Protein AF-A0A4Y2MBT9-F1 (afdb_monomer_lite)

pLDDT: mean 87.22, std 9.54, range [52.97, 97.88]

Organism: Araneus ventricosus (NCBI:txid182803)

Radius of gyration: 13.31 Å; chains: 1; bound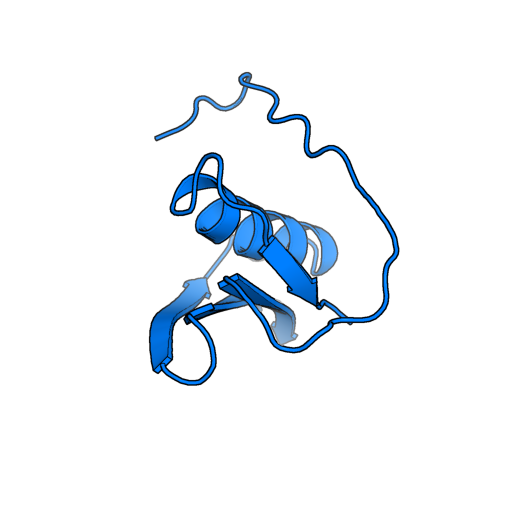ing box: 33×24×34 Å

Structure (mmCIF, N/CA/C/O backbone):
data_AF-A0A4Y2MBT9-F1
#
_entry.id   AF-A0A4Y2MBT9-F1
#
loop_
_atom_site.group_PDB
_atom_site.id
_atom_site.type_symbol
_atom_site.label_atom_id
_atom_site.label_alt_id
_atom_site.label_comp_id
_atom_site.label_asym_id
_atom_site.label_entity_id
_atom_site.label_seq_id
_ato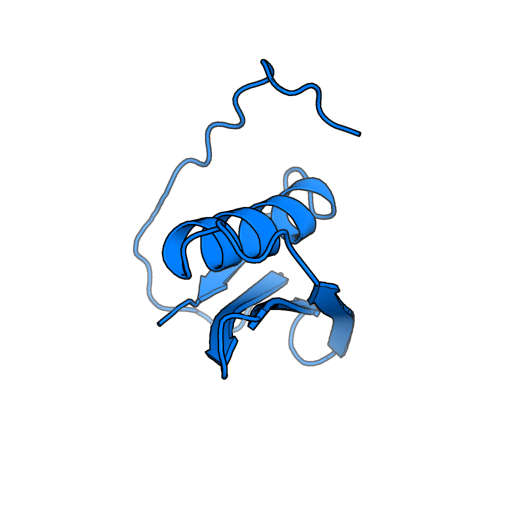m_site.pdbx_PDB_ins_code
_atom_site.Cartn_x
_atom_site.Cartn_y
_atom_site.Cartn_z
_atom_site.occupancy
_atom_site.B_iso_or_equiv
_atom_site.auth_seq_id
_atom_site.auth_comp_id
_atom_site.auth_asym_id
_atom_site.auth_atom_id
_atom_site.pdbx_PDB_model_num
ATOM 1 N N . MET A 1 1 ? 12.501 -2.364 8.271 1.00 52.97 1 MET A N 1
ATOM 2 C CA . MET A 1 1 ? 11.253 -1.885 8.901 1.00 52.97 1 MET A CA 1
ATOM 3 C C . MET A 1 1 ? 11.468 -0.431 9.283 1.00 52.97 1 MET A C 1
ATOM 5 O O . MET A 1 1 ? 12.475 -0.150 9.922 1.00 52.97 1 MET A O 1
ATOM 9 N N . ILE A 1 2 ? 10.618 0.471 8.795 1.00 58.28 2 ILE A N 1
ATOM 10 C CA . ILE A 1 2 ? 10.701 1.917 9.057 1.00 58.28 2 ILE A CA 1
ATOM 11 C C . ILE A 1 2 ? 10.063 2.180 10.420 1.00 58.28 2 ILE A C 1
ATOM 13 O O . ILE A 1 2 ? 9.076 1.531 10.773 1.00 58.28 2 ILE A O 1
ATOM 17 N N . LYS A 1 3 ? 10.668 3.046 11.228 1.00 71.75 3 LYS A N 1
ATOM 18 C CA . LYS A 1 3 ? 10.193 3.326 12.585 1.00 71.75 3 LYS A CA 1
ATOM 19 C C . LYS A 1 3 ? 8.938 4.207 12.535 1.00 71.75 3 LYS A C 1
ATOM 21 O O . LYS A 1 3 ? 8.810 5.012 11.620 1.00 71.75 3 LYS A O 1
ATOM 26 N N . PRO A 1 4 ? 8.044 4.142 13.537 1.00 58.56 4 PRO A N 1
ATOM 27 C CA . PRO A 1 4 ? 6.799 4.921 13.538 1.00 58.56 4 PRO A CA 1
ATOM 28 C C . PRO A 1 4 ? 6.980 6.445 13.449 1.00 58.56 4 PRO A C 1
ATOM 30 O O . PRO A 1 4 ? 6.052 7.152 13.079 1.00 58.56 4 PRO A O 1
ATOM 33 N N . TRP A 1 5 ? 8.158 6.954 13.814 1.00 78.19 5 TRP A N 1
ATOM 34 C CA . TRP A 1 5 ? 8.506 8.377 13.766 1.00 78.19 5 TRP A CA 1
ATOM 35 C C . TRP A 1 5 ? 9.363 8.760 12.552 1.00 78.19 5 TRP A C 1
ATOM 37 O O . TRP A 1 5 ? 9.802 9.903 12.447 1.00 78.19 5 TRP A O 1
ATOM 47 N N . GLU A 1 6 ? 9.662 7.813 11.663 1.00 72.94 6 GLU A N 1
ATOM 48 C CA . GLU A 1 6 ? 10.374 8.095 10.421 1.00 72.94 6 GLU A CA 1
ATOM 49 C C . GLU A 1 6 ? 9.366 8.544 9.360 1.00 72.94 6 GLU A C 1
ATOM 51 O O . GLU A 1 6 ? 8.530 7.771 8.896 1.00 72.94 6 GLU A O 1
ATOM 56 N N . THR A 1 7 ? 9.456 9.814 8.974 1.00 70.31 7 THR A N 1
ATOM 57 C CA . THR A 1 7 ? 8.656 10.369 7.882 1.00 70.31 7 THR A CA 1
ATOM 58 C C . THR A 1 7 ? 9.293 10.003 6.547 1.00 70.31 7 THR A C 1
ATOM 60 O O . THR A 1 7 ? 10.458 10.321 6.306 1.00 70.31 7 THR A O 1
ATOM 63 N N . ILE A 1 8 ? 8.523 9.378 5.655 1.00 71.88 8 ILE A N 1
ATOM 64 C CA . ILE A 1 8 ? 8.877 9.296 4.236 1.00 71.88 8 ILE A CA 1
ATOM 65 C C . ILE A 1 8 ? 8.209 10.471 3.532 1.00 71.88 8 ILE A C 1
ATOM 67 O O . ILE A 1 8 ? 6.985 10.590 3.541 1.00 71.88 8 ILE A O 1
ATOM 71 N N . THR A 1 9 ? 9.011 11.324 2.906 1.00 75.88 9 THR A N 1
ATOM 72 C CA . THR A 1 9 ? 8.502 12.343 1.990 1.00 75.88 9 THR A CA 1
ATOM 73 C C . THR A 1 9 ? 8.531 11.772 0.583 1.00 75.88 9 THR A C 1
ATOM 75 O O . THR A 1 9 ? 9.601 11.440 0.076 1.00 75.88 9 THR A O 1
ATOM 78 N N . ILE A 1 10 ? 7.364 11.671 -0.045 1.00 74.62 10 ILE A N 1
ATOM 79 C CA . ILE A 1 10 ? 7.235 11.286 -1.450 1.00 74.62 10 ILE A CA 1
ATOM 80 C C . ILE A 1 10 ? 7.047 12.586 -2.245 1.00 74.62 10 ILE A C 1
ATOM 82 O O . ILE A 1 10 ? 6.047 13.274 -2.026 1.00 74.62 10 ILE A O 1
ATOM 86 N N . PRO A 1 11 ? 8.002 12.993 -3.102 1.00 80.50 11 PRO A N 1
ATOM 87 C CA . PRO A 1 11 ? 7.781 14.106 -4.014 1.00 80.50 11 PRO A CA 1
ATOM 88 C C . PRO A 1 11 ? 6.768 13.664 -5.075 1.00 80.50 11 PRO A C 1
ATOM 90 O O . PRO A 1 11 ? 7.062 12.805 -5.901 1.00 80.50 11 PRO A O 1
ATOM 93 N N . TRP A 1 12 ? 5.561 14.223 -5.015 1.00 79.81 12 TRP A N 1
ATOM 94 C CA . TRP A 1 12 ? 4.481 13.888 -5.940 1.00 79.81 12 TRP A CA 1
ATOM 95 C C . TRP A 1 12 ? 4.558 14.727 -7.211 1.00 79.81 12 TRP A C 1
ATOM 97 O O . TRP A 1 12 ? 4.734 15.945 -7.150 1.00 79.81 12 TRP A O 1
ATOM 107 N N . ASP A 1 13 ? 4.359 14.071 -8.349 1.00 83.38 13 ASP A N 1
ATOM 108 C CA . ASP A 1 13 ? 4.109 14.704 -9.638 1.00 83.38 13 ASP A CA 1
ATOM 109 C C . ASP A 1 13 ? 2.886 14.029 -10.269 1.00 83.38 13 ASP A C 1
ATOM 111 O O . ASP A 1 13 ? 2.808 12.803 -10.331 1.00 83.38 13 ASP A O 1
ATOM 115 N N . PHE A 1 14 ? 1.905 14.822 -10.693 1.00 75.75 14 PHE A N 1
ATOM 116 C CA . PHE A 1 14 ? 0.644 14.321 -11.242 1.00 75.75 14 PHE A CA 1
ATOM 117 C C . PHE A 1 14 ? 0.755 14.252 -12.764 1.00 75.75 14 PHE A C 1
ATOM 119 O O . PHE A 1 14 ? 0.228 15.098 -13.489 1.00 75.75 14 PHE A O 1
ATOM 126 N N . LYS A 1 15 ? 1.499 13.255 -13.245 1.00 77.25 15 LYS A N 1
ATOM 127 C CA . LYS A 1 15 ? 1.669 12.967 -14.672 1.00 77.25 15 LYS A CA 1
ATOM 128 C C . LYS A 1 15 ? 0.764 11.823 -15.106 1.00 77.25 15 LYS A C 1
ATOM 130 O O . LYS A 1 15 ? 0.361 10.988 -14.303 1.00 77.25 15 LYS A O 1
ATOM 135 N N . VAL A 1 16 ? 0.443 11.805 -16.397 1.00 78.81 16 VAL A N 1
ATOM 136 C CA . VAL A 1 16 ? -0.204 10.650 -17.025 1.00 78.81 16 VAL A CA 1
ATOM 137 C C . VAL A 1 16 ? 0.795 9.494 -17.016 1.00 78.81 16 VAL A C 1
ATOM 139 O O . VAL A 1 16 ? 1.948 9.702 -17.392 1.00 78.81 16 VAL A O 1
ATOM 142 N N . ASP A 1 17 ? 0.348 8.313 -16.587 1.00 79.44 17 ASP A N 1
ATOM 143 C CA . ASP A 1 17 ? 1.133 7.077 -16.639 1.00 79.44 17 ASP A CA 1
ATOM 144 C C . ASP A 1 17 ? 1.573 6.810 -18.087 1.00 79.44 17 ASP A C 1
ATOM 146 O O . ASP A 1 17 ? 0.744 6.697 -18.994 1.00 79.44 17 ASP A O 1
ATOM 150 N N . ASP A 1 18 ? 2.885 6.758 -18.311 1.00 80.50 18 ASP A N 1
ATOM 151 C CA . ASP A 1 18 ? 3.489 6.482 -19.616 1.00 80.50 18 ASP A CA 1
ATOM 152 C C . ASP A 1 18 ? 3.638 4.973 -19.887 1.00 80.50 18 ASP A C 1
ATOM 154 O O . ASP A 1 18 ? 4.136 4.574 -20.943 1.00 80.50 18 ASP A O 1
ATOM 158 N N . GLY A 1 19 ? 3.180 4.131 -18.953 1.00 77.44 19 GLY A N 1
ATOM 159 C CA . GLY A 1 19 ? 3.263 2.676 -19.007 1.00 77.44 19 GLY A CA 1
ATOM 160 C C . GLY A 1 19 ? 4.663 2.128 -18.718 1.00 77.44 19 GLY A C 1
ATOM 161 O O . GLY A 1 19 ? 4.864 0.910 -18.799 1.00 77.44 19 GLY A O 1
ATOM 162 N N . LEU A 1 20 ? 5.628 2.993 -18.392 1.00 79.88 20 LEU A N 1
ATOM 163 C CA . LEU A 1 20 ? 7.011 2.632 -18.103 1.00 79.88 20 LEU A CA 1
ATOM 164 C C . LEU A 1 20 ? 7.277 2.625 -16.592 1.00 79.88 20 LEU A C 1
ATOM 166 O O . LEU A 1 20 ? 6.640 3.323 -15.811 1.00 79.88 20 LEU A O 1
ATOM 170 N N . GLY A 1 21 ? 8.273 1.835 -16.189 1.00 85.00 21 GLY A N 1
ATOM 171 C CA . GLY A 1 21 ? 8.715 1.752 -14.799 1.00 85.00 21 GLY A CA 1
ATOM 172 C C . GLY A 1 21 ? 7.768 0.965 -13.893 1.00 85.00 21 GLY A C 1
ATOM 173 O O . GLY A 1 21 ? 6.941 0.166 -14.347 1.00 85.00 21 GLY A O 1
ATOM 174 N N . PHE A 1 22 ? 7.942 1.179 -12.591 1.00 90.81 22 PHE A N 1
ATOM 175 C CA . PHE A 1 22 ? 7.172 0.490 -11.571 1.00 90.81 22 PHE A CA 1
ATOM 176 C C . PHE A 1 22 ? 5.783 1.103 -11.431 1.00 90.81 22 PHE A C 1
ATOM 178 O O . PHE A 1 22 ? 5.624 2.326 -11.428 1.00 90.81 22 PHE A O 1
ATOM 185 N N . ARG A 1 23 ? 4.777 0.252 -11.250 1.00 91.88 23 ARG A N 1
ATOM 186 C CA . ARG A 1 23 ? 3.398 0.661 -10.973 1.00 91.88 23 ARG A CA 1
ATOM 187 C C . ARG A 1 23 ? 2.966 0.095 -9.633 1.00 91.88 23 ARG A C 1
ATOM 189 O O . ARG A 1 23 ? 3.172 -1.088 -9.384 1.00 91.88 23 ARG A O 1
ATOM 196 N N . ILE A 1 24 ? 2.372 0.921 -8.782 1.00 92.38 24 ILE A N 1
ATOM 197 C CA . ILE A 1 24 ? 1.734 0.499 -7.534 1.00 92.38 24 ILE A CA 1
ATOM 198 C C . ILE A 1 24 ? 0.238 0.750 -7.658 1.00 92.38 24 ILE A C 1
ATOM 200 O O . ILE A 1 24 ? -0.188 1.865 -7.955 1.00 92.38 24 ILE A O 1
ATOM 204 N N . TYR A 1 25 ? -0.538 -0.277 -7.347 1.00 93.06 25 TYR A N 1
ATOM 205 C CA . TYR A 1 25 ? -1.969 -0.188 -7.114 1.00 93.06 25 TYR A CA 1
ATOM 206 C C . TYR A 1 25 ? -2.235 -0.519 -5.650 1.00 93.06 25 TYR A C 1
ATOM 208 O O . TYR A 1 25 ? -1.614 -1.423 -5.087 1.00 93.06 25 TYR A O 1
ATOM 216 N N . THR A 1 26 ? -3.135 0.219 -5.021 1.00 94.38 26 THR A N 1
ATOM 217 C CA . THR A 1 26 ? -3.627 -0.098 -3.681 1.00 94.38 26 THR A CA 1
ATOM 218 C C . THR A 1 26 ? -5.128 0.116 -3.648 1.00 94.38 26 THR A C 1
ATOM 220 O O . THR A 1 26 ? -5.640 0.978 -4.355 1.00 94.38 26 THR A O 1
ATOM 223 N N . ASP A 1 27 ? -5.794 -0.692 -2.836 1.00 95.38 27 ASP A N 1
ATOM 224 C CA . ASP A 1 27 ? -7.206 -0.547 -2.501 1.00 95.38 27 ASP A CA 1
ATOM 225 C C . ASP A 1 27 ? -7.397 -0.931 -1.030 1.00 95.38 27 ASP A C 1
ATOM 227 O O . ASP A 1 27 ? -6.876 -1.947 -0.542 1.00 95.38 27 ASP A O 1
ATOM 231 N N . GLY A 1 28 ? -8.116 -0.083 -0.315 1.00 95.62 28 GLY A N 1
ATOM 232 C CA . GLY A 1 28 ? -8.471 -0.174 1.076 1.00 95.62 28 GLY A CA 1
ATOM 233 C C . GLY A 1 28 ? -9.943 -0.524 1.158 1.00 95.62 28 GLY A C 1
ATOM 234 O O . GLY A 1 28 ? -10.813 0.163 0.638 1.00 95.62 28 GLY A O 1
ATOM 235 N N . SER A 1 29 ? -10.271 -1.575 1.900 1.00 96.06 29 SER A N 1
ATOM 236 C CA . SER A 1 29 ? -11.658 -2.018 2.010 1.00 96.06 29 SER A CA 1
ATOM 237 C C . SER A 1 29 ? -12.093 -2.181 3.455 1.00 96.06 29 SER A C 1
ATOM 239 O O . SER A 1 29 ? -11.310 -2.509 4.354 1.00 96.06 29 SER A O 1
ATOM 241 N N . LYS A 1 30 ? -13.391 -1.953 3.686 1.00 97.19 30 LYS A N 1
ATOM 242 C CA . LYS A 1 30 ? -14.061 -2.286 4.942 1.00 97.19 30 LYS A CA 1
ATOM 243 C C . LYS A 1 30 ? -15.340 -3.060 4.671 1.00 97.19 30 LYS A C 1
ATOM 245 O O . LYS A 1 30 ? -16.289 -2.533 4.100 1.00 97.19 30 LYS A O 1
ATOM 250 N N . TYR A 1 31 ? -15.395 -4.292 5.158 1.00 96.00 31 TYR A N 1
ATOM 251 C CA . TYR A 1 31 ? -16.555 -5.165 5.035 1.00 96.00 31 TYR A CA 1
ATOM 252 C C . TYR A 1 31 ? -16.908 -5.780 6.390 1.00 96.00 31 TYR A C 1
ATOM 254 O O . TYR A 1 31 ? -16.065 -6.386 7.046 1.00 96.00 31 TYR A O 1
ATOM 262 N N . LEU A 1 32 ? -18.158 -5.612 6.835 1.00 96.62 32 LEU A N 1
ATOM 263 C CA . LEU A 1 32 ? -18.646 -6.113 8.133 1.00 96.62 32 LEU A CA 1
ATOM 264 C C . LEU A 1 32 ? -17.742 -5.728 9.322 1.00 96.62 32 LEU A C 1
ATOM 266 O O . LEU A 1 32 ? -17.421 -6.554 10.173 1.00 96.62 32 LEU A O 1
ATOM 270 N N . GLY A 1 33 ? -17.282 -4.475 9.354 1.00 95.25 33 GLY A N 1
ATOM 271 C CA . GLY A 1 33 ? -16.375 -3.972 10.393 1.00 95.25 33 GLY A CA 1
ATOM 272 C C . GLY A 1 33 ? -14.912 -4.390 10.216 1.00 95.25 33 GLY A C 1
ATOM 273 O O . GLY A 1 33 ? -14.039 -3.814 10.855 1.00 95.25 33 GLY A O 1
ATOM 274 N N . LYS A 1 34 ? -14.621 -5.315 9.299 1.00 97.25 34 LYS A N 1
ATOM 275 C CA . LYS A 1 34 ? -13.273 -5.789 8.999 1.00 97.25 34 LYS A CA 1
ATOM 276 C C . LYS A 1 34 ? -12.620 -4.912 7.943 1.00 97.25 34 LYS A C 1
ATOM 278 O O . LYS A 1 34 ? -13.186 -4.725 6.877 1.00 97.25 34 LYS A O 1
ATOM 283 N N . VAL A 1 35 ? -11.441 -4.400 8.258 1.00 97.88 35 VAL A N 1
ATOM 284 C CA . VAL A 1 35 ? -10.640 -3.481 7.451 1.00 97.88 35 VAL A CA 1
ATOM 285 C C . VAL A 1 35 ? -9.376 -4.179 6.964 1.00 97.88 35 VAL A C 1
ATOM 287 O O . VAL A 1 35 ? -8.691 -4.851 7.744 1.00 97.88 35 VAL A O 1
ATOM 290 N N . GLY A 1 36 ? -9.044 -4.004 5.695 1.00 96.56 36 GLY A N 1
ATOM 291 C CA . GLY A 1 36 ? -7.810 -4.505 5.105 1.00 96.56 36 GLY A CA 1
ATOM 292 C C . GLY A 1 36 ? -7.411 -3.698 3.880 1.00 96.56 36 GLY A C 1
ATOM 293 O O . GLY A 1 36 ? -8.151 -2.813 3.458 1.00 96.56 36 GLY A O 1
ATOM 294 N N . CYS A 1 37 ? -6.247 -4.011 3.328 1.00 96.12 37 CYS A N 1
ATOM 295 C CA . CYS A 1 37 ? -5.787 -3.441 2.068 1.00 96.12 37 CYS A CA 1
ATOM 296 C C . CYS A 1 37 ? -5.162 -4.500 1.163 1.00 96.12 37 CYS A C 1
ATOM 298 O O . CYS A 1 37 ? -4.627 -5.506 1.642 1.00 96.12 37 CYS A O 1
ATOM 300 N N . GLY A 1 38 ? -5.246 -4.259 -0.141 1.00 95.25 38 GLY A N 1
ATOM 301 C CA . GLY A 1 38 ? -4.687 -5.100 -1.190 1.00 95.25 38 GLY A CA 1
ATOM 302 C C . GLY A 1 38 ? -3.686 -4.335 -2.051 1.00 95.25 38 GLY A C 1
ATOM 303 O O . GLY A 1 38 ? -4.080 -3.800 -3.084 1.00 95.25 38 GLY A O 1
ATOM 304 N N . PRO A 1 39 ? -2.408 -4.237 -1.650 1.00 94.88 39 PRO A N 1
ATOM 305 C CA . PRO A 1 39 ? -1.381 -3.667 -2.509 1.00 94.88 39 PRO A CA 1
ATOM 306 C C . PRO A 1 39 ? -0.916 -4.635 -3.611 1.00 94.88 39 PRO A C 1
ATOM 308 O O . PRO A 1 39 ? -0.688 -5.825 -3.371 1.00 94.88 39 PRO A O 1
ATOM 311 N N . LEU A 1 40 ? -0.670 -4.078 -4.795 1.00 94.06 40 LEU A N 1
ATOM 312 C CA . LEU A 1 40 ? -0.057 -4.723 -5.954 1.00 94.06 40 LEU A CA 1
ATOM 313 C C . LEU A 1 40 ? 1.068 -3.82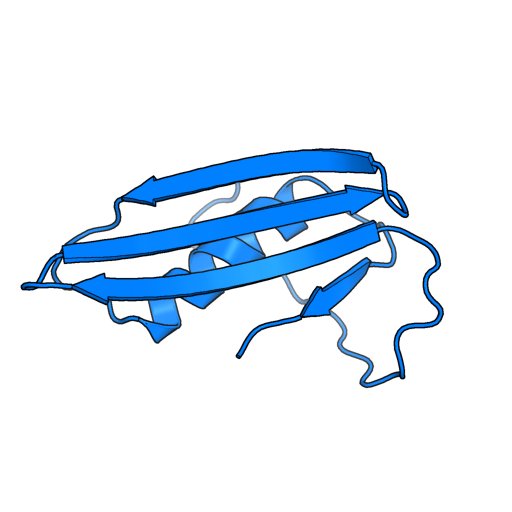9 -6.489 1.00 94.06 40 LEU A C 1
ATOM 315 O O . LEU A 1 40 ? 0.882 -2.624 -6.636 1.00 94.06 40 LEU A O 1
ATOM 319 N N . SER A 1 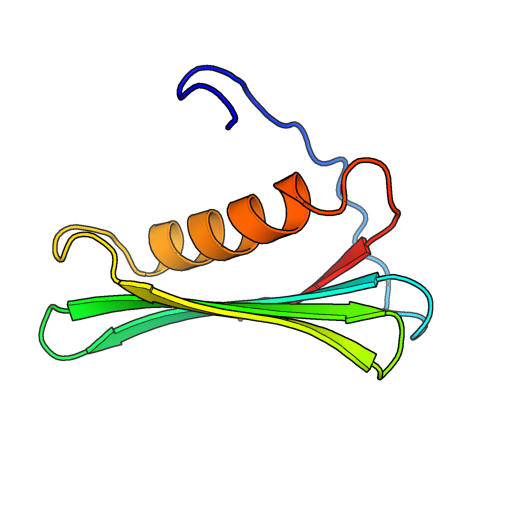41 ? 2.232 -4.396 -6.797 1.00 93.25 41 SER A N 1
ATOM 320 C CA . SER A 1 41 ? 3.274 -3.725 -7.576 1.00 93.25 41 SER A CA 1
ATOM 321 C C . SER A 1 41 ? 3.657 -4.520 -8.815 1.00 93.25 41 SER A C 1
ATOM 323 O O . SER A 1 41 ? 3.778 -5.747 -8.775 1.00 93.25 41 SER A O 1
ATOM 325 N N . LEU A 1 42 ? 3.869 -3.793 -9.909 1.00 93.06 42 LEU A N 1
ATOM 326 C CA . LEU A 1 42 ? 4.292 -4.321 -11.198 1.00 93.06 42 LEU A CA 1
ATOM 327 C C . LEU A 1 42 ? 5.601 -3.656 -11.644 1.00 93.06 42 LEU A C 1
ATOM 329 O O . LEU A 1 42 ? 5.791 -2.465 -11.393 1.00 93.06 42 LEU A O 1
ATOM 333 N N . ASP A 1 43 ? 6.459 -4.393 -12.349 1.00 91.25 43 ASP A N 1
ATOM 334 C CA . ASP A 1 43 ? 7.443 -3.825 -13.282 1.00 91.25 43 ASP A CA 1
ATOM 335 C C . ASP A 1 43 ? 6.917 -4.075 -14.691 1.00 91.25 43 ASP A C 1
ATOM 337 O O . ASP A 1 43 ? 6.831 -5.220 -15.146 1.00 91.25 43 ASP A O 1
ATOM 341 N N . ARG A 1 44 ? 6.488 -3.004 -15.364 1.00 86.81 44 ARG A N 1
ATOM 342 C CA . ARG A 1 44 ? 5.664 -3.110 -16.572 1.00 86.81 44 ARG A CA 1
ATOM 343 C C . ARG A 1 44 ? 4.451 -4.012 -16.295 1.00 86.81 44 ARG A C 1
ATOM 345 O O . ARG A 1 44 ? 3.601 -3.650 -15.489 1.00 86.81 44 ARG A O 1
ATOM 352 N N . ASP A 1 45 ? 4.372 -5.171 -16.939 1.00 87.19 45 ASP A N 1
ATOM 353 C CA . ASP A 1 45 ? 3.239 -6.092 -16.823 1.00 87.19 45 ASP A CA 1
ATOM 354 C C . ASP A 1 45 ? 3.573 -7.337 -15.980 1.00 87.19 45 ASP A C 1
ATOM 356 O O . ASP A 1 45 ? 2.759 -8.255 -15.875 1.00 87.19 45 ASP A O 1
ATOM 360 N N . GLU A 1 46 ? 4.758 -7.379 -15.361 1.00 92.19 46 GLU A N 1
ATOM 361 C CA . GLU A 1 46 ? 5.165 -8.458 -14.461 1.00 92.19 46 GLU A CA 1
ATOM 362 C C . GLU A 1 46 ? 4.833 -8.112 -13.008 1.00 92.19 46 GLU A C 1
ATOM 364 O O . GLU A 1 46 ? 5.222 -7.061 -12.499 1.00 92.19 46 GLU A O 1
ATOM 369 N N . VAL A 1 47 ? 4.132 -9.016 -12.319 1.00 94.12 47 VAL A N 1
ATOM 370 C CA . VAL A 1 47 ? 3.804 -8.867 -10.896 1.00 94.12 47 VAL A CA 1
ATOM 371 C C . VAL A 1 47 ? 5.057 -9.067 -10.050 1.00 94.12 47 VAL A C 1
ATOM 373 O O . VAL A 1 47 ? 5.617 -10.161 -10.011 1.00 94.12 47 VAL A O 1
ATOM 376 N N . LEU A 1 48 ? 5.460 -8.026 -9.324 1.00 92.00 48 LEU A N 1
ATOM 377 C CA . LEU A 1 48 ? 6.563 -8.095 -8.365 1.00 92.00 48 LEU A CA 1
ATOM 378 C C . LEU A 1 48 ? 6.077 -8.538 -6.992 1.00 92.00 48 LEU A C 1
ATOM 380 O O . LEU A 1 48 ? 6.702 -9.369 -6.334 1.00 92.00 48 LEU A O 1
ATOM 384 N N . GLN A 1 49 ? 4.971 -7.947 -6.545 1.00 90.88 49 GLN A N 1
ATOM 385 C CA . GLN A 1 49 ? 4.405 -8.215 -5.237 1.00 90.88 49 GLN A CA 1
ATOM 386 C C . GLN A 1 49 ? 2.901 -7.990 -5.264 1.00 90.88 49 GLN A C 1
ATOM 388 O O . GLN A 1 49 ? 2.429 -6.929 -5.648 1.00 90.88 49 GLN A O 1
ATOM 393 N N . GLU A 1 50 ? 2.163 -8.975 -4.776 1.00 94.06 50 GLU A N 1
ATOM 394 C CA . GLU A 1 50 ? 0.726 -8.905 -4.544 1.00 94.06 50 GLU A CA 1
ATOM 395 C C . GLU A 1 50 ? 0.478 -9.408 -3.124 1.00 94.06 50 GLU A C 1
ATOM 397 O O . GLU A 1 50 ? 1.032 -10.429 -2.703 1.00 94.06 50 GLU A O 1
ATOM 402 N N . THR A 1 51 ? -0.281 -8.670 -2.322 1.00 90.38 51 THR A N 1
ATOM 403 C CA . THR A 1 51 ? -0.577 -9.078 -0.946 1.00 90.38 51 THR A CA 1
ATOM 404 C C . THR A 1 51 ? -1.966 -8.611 -0.537 1.00 90.38 51 THR A C 1
ATOM 406 O O . THR A 1 51 ? -2.443 -7.582 -0.988 1.00 90.38 51 THR A O 1
ATOM 409 N N . SER A 1 52 ? -2.603 -9.360 0.364 1.00 94.12 52 SER A N 1
ATOM 410 C CA . SER A 1 52 ? -3.805 -8.934 1.082 1.00 94.12 52 SER A CA 1
ATOM 411 C C . SER A 1 52 ? -3.486 -8.853 2.573 1.00 94.12 52 SER A C 1
ATOM 413 O O . SER A 1 52 ? -3.156 -9.862 3.200 1.00 94.12 52 SER A O 1
ATOM 415 N N . LEU A 1 53 ? -3.591 -7.660 3.154 1.00 92.19 53 LEU A N 1
ATOM 416 C CA . LEU A 1 53 ? -3.234 -7.382 4.542 1.00 92.19 53 LEU A CA 1
ATOM 417 C C . LEU A 1 53 ? -4.480 -7.112 5.378 1.00 92.19 53 LEU A C 1
ATOM 419 O O . LEU A 1 53 ? -5.308 -6.261 5.053 1.00 92.19 53 LEU A O 1
ATOM 423 N N . ARG A 1 54 ? -4.592 -7.814 6.509 1.00 95.62 54 ARG A N 1
ATOM 424 C CA . ARG A 1 54 ? -5.629 -7.550 7.505 1.00 95.62 54 ARG A CA 1
ATOM 425 C C . ARG A 1 54 ? -5.125 -6.526 8.511 1.00 95.62 54 ARG A C 1
ATOM 427 O O . ARG A 1 54 ? -4.122 -6.763 9.180 1.00 95.62 54 ARG A O 1
ATOM 434 N N . LEU A 1 55 ? -5.854 -5.424 8.649 1.00 94.75 55 LEU A N 1
ATOM 435 C CA . LEU A 1 55 ? -5.558 -4.375 9.621 1.00 94.75 55 LEU A CA 1
ATOM 436 C C . LEU A 1 55 ? -6.506 -4.458 10.819 1.00 94.75 55 LEU A C 1
ATOM 438 O O . LEU A 1 55 ? -7.434 -5.267 10.843 1.00 94.75 55 LEU A O 1
ATOM 442 N N . ASN A 1 56 ? -6.266 -3.616 11.822 1.00 95.12 56 ASN A N 1
ATOM 443 C CA . ASN A 1 56 ? -7.161 -3.478 12.967 1.00 95.12 56 ASN A CA 1
ATOM 444 C C . ASN A 1 56 ? -8.551 -2.981 12.504 1.00 95.12 56 ASN A C 1
ATOM 446 O O . ASN A 1 56 ? -8.643 -2.113 11.643 1.00 95.12 56 ASN A O 1
ATOM 450 N N . ASP A 1 57 ? -9.628 -3.513 13.074 1.00 95.50 57 ASP A N 1
ATOM 451 C CA . ASP A 1 57 ? -11.035 -3.242 12.721 1.00 95.50 57 ASP A CA 1
ATOM 452 C C . ASP A 1 57 ? -11.470 -1.786 12.980 1.00 95.50 57 ASP A C 1
ATOM 454 O O . ASP A 1 57 ? -12.387 -1.265 12.331 1.00 95.50 57 ASP A O 1
ATOM 458 N N . GLU A 1 58 ? -10.773 -1.104 13.888 1.00 96.12 58 GLU A N 1
ATOM 459 C CA . GLU A 1 58 ? -10.926 0.324 14.182 1.00 96.12 58 GLU A CA 1
ATOM 460 C C . GLU A 1 58 ? -10.232 1.219 13.142 1.00 96.12 58 GLU A C 1
ATOM 462 O O . GLU A 1 58 ? -10.465 2.427 13.110 1.00 96.12 58 GLU A O 1
ATOM 467 N N . THR A 1 59 ? -9.416 0.640 12.255 1.00 95.38 59 THR A N 1
ATOM 468 C CA . THR A 1 59 ? -8.733 1.373 11.180 1.00 95.38 59 THR A CA 1
ATOM 469 C C . THR A 1 59 ? -9.763 1.939 10.197 1.00 95.38 59 THR A C 1
ATOM 471 O O . THR A 1 59 ? -10.830 1.363 9.955 1.00 95.38 59 THR A O 1
ATOM 474 N N . THR A 1 60 ? -9.478 3.105 9.626 1.00 95.88 60 THR A N 1
ATOM 475 C CA . THR A 1 60 ? -10.301 3.660 8.546 1.00 95.88 60 THR A CA 1
ATOM 476 C C . THR A 1 60 ? -9.888 3.048 7.211 1.00 95.88 60 THR A C 1
ATOM 478 O O . THR A 1 60 ? -8.754 2.605 7.059 1.00 95.88 60 THR A O 1
ATOM 481 N N . VAL A 1 61 ? -10.790 3.047 6.229 1.00 95.06 61 VAL A N 1
ATOM 482 C CA . VAL A 1 61 ? -10.453 2.626 4.857 1.00 95.06 61 VAL A CA 1
ATOM 483 C C . VAL A 1 61 ? -9.285 3.451 4.309 1.00 95.06 61 VAL A C 1
ATOM 485 O O . VAL A 1 61 ? -8.285 2.884 3.897 1.00 95.06 61 VAL A O 1
ATOM 488 N N . PHE A 1 62 ? -9.334 4.772 4.497 1.00 93.75 62 PHE A N 1
ATOM 489 C CA . PHE A 1 62 ? -8.238 5.678 4.147 1.00 93.75 62 PHE A CA 1
ATOM 490 C C . PHE A 1 62 ? -6.878 5.258 4.733 1.00 93.75 62 PHE A C 1
ATOM 492 O O . PHE A 1 62 ? -5.863 5.264 4.046 1.00 93.75 62 PHE A O 1
ATOM 499 N N . MET A 1 63 ? -6.831 4.876 6.015 1.00 94.31 63 MET A N 1
ATOM 500 C CA . MET A 1 63 ? -5.578 4.418 6.626 1.00 94.31 63 MET A CA 1
ATOM 501 C C . MET A 1 63 ? -5.126 3.062 6.077 1.00 94.31 63 MET A C 1
ATOM 503 O O . MET A 1 63 ? -3.930 2.777 6.100 1.00 94.31 63 MET A O 1
ATOM 507 N N . ALA A 1 64 ? -6.052 2.236 5.589 1.00 94.88 64 ALA A N 1
ATOM 508 C CA . ALA A 1 64 ? -5.719 0.989 4.923 1.00 94.88 64 ALA A CA 1
ATOM 509 C C . ALA A 1 64 ? -5.030 1.237 3.575 1.00 94.88 64 ALA A C 1
ATOM 511 O O . ALA A 1 64 ? -3.977 0.642 3.340 1.00 94.88 64 ALA A O 1
ATOM 512 N N . ASP A 1 65 ? -5.541 2.169 2.767 1.00 93.38 65 ASP A N 1
ATOM 513 C CA . ASP A 1 65 ? -4.896 2.603 1.520 1.00 93.38 65 ASP A CA 1
ATOM 514 C C . ASP A 1 65 ? -3.498 3.150 1.755 1.00 93.38 65 ASP A C 1
ATOM 516 O O . ASP A 1 65 ? -2.522 2.686 1.163 1.00 93.38 65 ASP A O 1
ATOM 520 N N . VAL A 1 66 ? -3.377 4.094 2.693 1.00 91.69 66 VAL A N 1
ATOM 521 C CA . VAL A 1 66 ? -2.086 4.698 3.039 1.00 91.69 66 VAL A CA 1
ATOM 522 C C . VAL A 1 66 ? -1.096 3.628 3.498 1.00 91.69 66 VAL A C 1
ATOM 524 O O . VAL A 1 66 ? 0.077 3.681 3.131 1.00 91.69 66 VAL A O 1
ATOM 527 N N . TYR A 1 67 ? -1.546 2.638 4.273 1.00 91.31 67 TYR A N 1
ATOM 528 C CA . TYR A 1 67 ? -0.686 1.546 4.720 1.00 91.31 67 TYR A CA 1
ATOM 529 C C . TYR A 1 67 ? -0.257 0.624 3.570 1.00 91.31 67 TYR A C 1
ATOM 531 O O . TYR A 1 67 ? 0.921 0.267 3.488 1.00 91.31 67 TYR A O 1
ATOM 539 N N . GLY A 1 68 ? -1.184 0.263 2.675 1.00 92.19 68 GLY A N 1
ATOM 540 C CA . GLY A 1 68 ? -0.896 -0.534 1.481 1.00 92.19 68 GLY A CA 1
ATOM 541 C C . GLY A 1 68 ? 0.153 0.146 0.606 1.00 92.19 68 GLY A C 1
ATOM 542 O O . GLY A 1 68 ? 1.218 -0.422 0.355 1.00 92.19 68 GLY A O 1
ATOM 543 N N . LEU A 1 69 ? -0.078 1.412 0.266 1.00 91.06 69 LEU A N 1
ATOM 544 C CA . LEU A 1 69 ? 0.858 2.257 -0.472 1.00 91.06 69 LEU A CA 1
ATOM 545 C C . LEU A 1 69 ? 2.224 2.346 0.210 1.00 91.06 69 LEU A C 1
ATOM 547 O O . LEU A 1 69 ? 3.256 2.116 -0.421 1.00 91.06 69 LEU A O 1
ATOM 551 N N . PHE A 1 70 ? 2.244 2.636 1.512 1.00 88.56 70 PHE A N 1
ATOM 552 C CA . PHE A 1 70 ? 3.483 2.759 2.276 1.00 88.56 70 PHE A CA 1
ATOM 553 C C . PHE A 1 70 ? 4.298 1.463 2.260 1.00 88.56 70 PHE A C 1
ATOM 555 O O . PHE A 1 70 ? 5.524 1.511 2.140 1.00 88.56 70 PHE A O 1
ATOM 562 N N . SER A 1 71 ? 3.636 0.307 2.350 1.00 87.19 71 SER A N 1
ATOM 563 C CA . SER A 1 71 ? 4.306 -0.995 2.331 1.00 87.19 71 SER A CA 1
ATOM 564 C C . SER A 1 71 ? 5.047 -1.263 1.012 1.00 87.19 71 SER A C 1
ATOM 566 O O . SER A 1 71 ? 6.179 -1.748 1.049 1.00 87.19 71 SER A O 1
ATOM 568 N N . GLN A 1 72 ? 4.470 -0.851 -0.123 1.00 89.38 72 GLN A N 1
ATOM 569 C CA . GLN A 1 72 ? 5.053 -1.023 -1.459 1.00 89.38 72 GLN A CA 1
ATOM 570 C C . GLN A 1 72 ? 6.123 0.032 -1.767 1.00 89.38 72 GLN A C 1
ATOM 572 O O . GLN A 1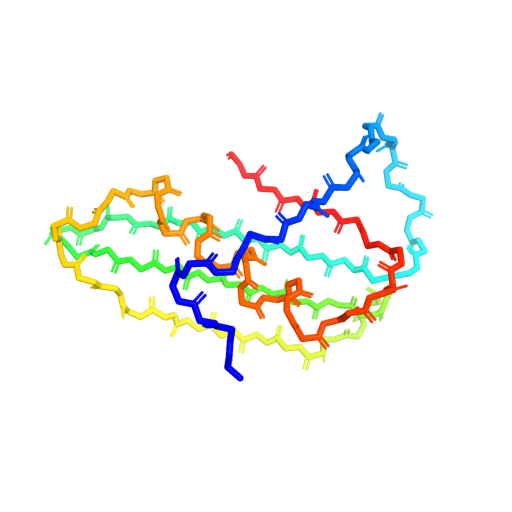 72 ? 7.210 -0.284 -2.240 1.00 89.38 72 GLN A O 1
ATOM 577 N N . VAL A 1 73 ? 5.872 1.304 -1.441 1.00 87.19 73 VAL A N 1
ATOM 578 C CA . VAL A 1 73 ? 6.873 2.372 -1.623 1.00 87.19 73 VAL A CA 1
ATOM 579 C C . VAL A 1 73 ? 8.129 2.087 -0.792 1.00 87.19 73 VAL A C 1
ATOM 581 O O . VAL A 1 73 ? 9.253 2.341 -1.227 1.00 87.19 73 VAL A O 1
ATOM 584 N N . ALA A 1 74 ? 7.967 1.515 0.405 1.00 81.88 74 ALA A N 1
ATOM 585 C CA . ALA A 1 74 ? 9.095 1.141 1.247 1.00 81.88 74 ALA A CA 1
ATOM 586 C C . ALA A 1 74 ? 9.935 -0.018 0.680 1.00 81.88 74 ALA A C 1
ATOM 588 O O . ALA A 1 74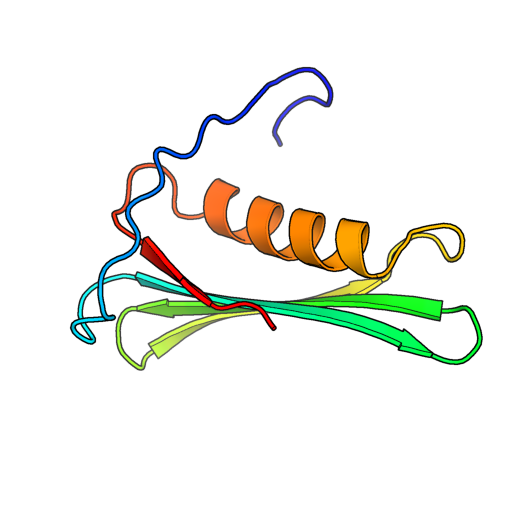 ? 11.092 -0.143 1.106 1.00 81.88 74 ALA A O 1
ATOM 589 N N . SER A 1 75 ? 9.388 -0.847 -0.223 1.00 80.69 75 SER A N 1
ATOM 590 C CA . SER A 1 75 ? 10.096 -1.961 -0.869 1.00 80.69 75 SER A CA 1
ATOM 591 C C . SER A 1 75 ? 10.803 -1.541 -2.164 1.00 80.69 75 SER A C 1
ATOM 593 O O . SER A 1 75 ? 11.929 -1.976 -2.390 1.00 80.69 75 SER A O 1
ATOM 595 N N . LEU A 1 76 ? 10.224 -0.619 -2.940 1.00 78.75 76 LEU A N 1
ATOM 596 C CA . LEU A 1 76 ? 10.744 -0.123 -4.231 1.00 78.75 76 LEU A CA 1
ATOM 597 C C . LEU A 1 76 ? 11.684 1.100 -4.127 1.00 78.75 76 LEU A C 1
ATOM 599 O O . LEU A 1 76 ? 11.830 1.865 -5.072 1.00 78.75 76 LEU A O 1
ATOM 603 N N . ARG A 1 77 ? 12.282 1.344 -2.955 1.00 74.38 77 ARG A N 1
ATOM 604 C CA . ARG A 1 77 ? 13.009 2.586 -2.605 1.00 74.38 77 ARG A CA 1
ATOM 605 C C . ARG A 1 77 ? 13.855 3.184 -3.741 1.00 74.38 77 ARG A C 1
ATOM 607 O O . ARG A 1 77 ? 14.699 2.499 -4.303 1.00 74.38 77 ARG A O 1
ATOM 614 N N . ASN A 1 78 ? 13.741 4.505 -3.917 1.00 73.81 78 ASN A N 1
ATOM 615 C CA . ASN A 1 78 ? 14.470 5.345 -4.885 1.00 73.81 78 ASN A CA 1
ATOM 616 C C . ASN A 1 78 ? 14.106 5.143 -6.364 1.00 73.81 78 ASN A C 1
ATOM 618 O O . ASN A 1 78 ? 14.723 5.782 -7.215 1.00 73.81 78 ASN A O 1
ATOM 622 N N . GLU A 1 79 ? 13.093 4.337 -6.670 1.00 80.19 79 GLU A N 1
ATOM 623 C CA . GLU A 1 79 ? 12.593 4.179 -8.032 1.00 80.19 79 GLU A CA 1
ATOM 624 C C . GLU A 1 79 ? 11.496 5.198 -8.364 1.00 80.19 79 GLU A C 1
ATOM 626 O O . GLU A 1 79 ? 10.659 5.552 -7.526 1.00 80.19 79 GLU A O 1
ATOM 631 N N . THR A 1 80 ? 11.472 5.657 -9.617 1.00 82.62 80 THR A N 1
ATOM 632 C CA . THR A 1 80 ? 10.324 6.422 -10.127 1.00 82.62 80 THR A CA 1
ATOM 633 C C . THR A 1 80 ? 9.164 5.452 -10.313 1.00 82.62 80 THR A C 1
ATOM 635 O O . THR A 1 80 ? 9.299 4.459 -11.025 1.00 82.62 80 THR A O 1
ATOM 638 N N . THR A 1 81 ? 8.048 5.722 -9.637 1.00 86.81 81 THR A N 1
ATOM 639 C CA . THR A 1 81 ? 6.920 4.792 -9.544 1.00 86.81 81 THR A CA 1
ATOM 640 C C . THR A 1 81 ? 5.613 5.522 -9.813 1.00 86.81 81 THR A C 1
ATOM 642 O O . THR A 1 81 ? 5.350 6.559 -9.202 1.00 86.81 81 THR A O 1
ATOM 645 N N . ASN A 1 82 ? 4.778 4.956 -10.679 1.00 90.12 82 ASN A N 1
ATOM 646 C CA . ASN A 1 82 ? 3.420 5.429 -10.918 1.00 90.12 82 ASN A CA 1
ATOM 647 C C . ASN A 1 82 ? 2.492 4.804 -9.871 1.00 90.12 82 ASN A C 1
ATOM 649 O O . ASN A 1 82 ? 2.479 3.588 -9.688 1.00 90.12 82 ASN A O 1
ATOM 653 N N . ILE A 1 83 ? 1.735 5.628 -9.152 1.00 89.62 83 ILE A N 1
ATOM 654 C CA . ILE A 1 83 ? 0.863 5.179 -8.062 1.00 89.62 83 ILE A CA 1
ATOM 655 C C . ILE A 1 83 ? -0.588 5.441 -8.453 1.00 89.62 83 ILE A C 1
ATOM 657 O O . ILE A 1 83 ? -0.933 6.557 -8.832 1.00 89.62 83 ILE A O 1
ATOM 661 N N . SER A 1 84 ? -1.430 4.417 -8.336 1.00 89.69 84 SER A N 1
ATOM 662 C CA . SER A 1 84 ? -2.872 4.482 -8.583 1.00 89.69 84 SER A CA 1
ATOM 663 C C . SER A 1 84 ? -3.653 3.965 -7.369 1.00 89.69 84 SER A C 1
ATOM 665 O O . SER A 1 84 ? -3.332 2.912 -6.821 1.00 89.69 84 SER A O 1
ATOM 667 N N . THR A 1 85 ? -4.670 4.718 -6.958 1.00 89.50 85 THR A N 1
ATOM 668 C CA . THR A 1 85 ? -5.598 4.446 -5.843 1.00 89.50 85 THR A CA 1
ATOM 669 C C . THR A 1 85 ? -6.940 5.100 -6.187 1.00 89.50 85 THR A C 1
ATOM 671 O O . THR A 1 85 ? -6.940 6.069 -6.956 1.00 89.50 85 THR A O 1
ATOM 674 N N . ASP A 1 86 ? -8.056 4.573 -5.686 1.00 83.19 86 ASP A N 1
ATOM 675 C CA . ASP A 1 86 ? -9.413 5.100 -5.914 1.00 83.19 86 ASP A CA 1
ATOM 676 C C . ASP A 1 86 ? -9.877 6.149 -4.882 1.00 83.19 86 ASP A C 1
ATOM 678 O O . ASP A 1 86 ? -9.174 6.382 -3.869 1.00 83.19 86 ASP A O 1
#

Sequence (86 aa):
MIKPWETITIPWDFKVDDGLGFRIYTDGSKYLGKVGCGPLSLDRDEVLQETSLRLNDETTVFMADVYGLFSQVASLRNETTNISTD

Secondary structure (DSSP, 8-state):
---TT-PPP-----PPP-S-SEEEE--EEEETTEEEE--EEEETTEEEEE--EE--TTS-HHHHHHHHHHHHHTTSTT--EEEE--

Foldseek 3Di:
DADPPDDDDDPDDPDDDPLAAKEKEKFWDDDPLWTWMWIWMDHRPHTPDTDIGTDDSPDDSVVRRVVSVVVVCVVVDPTDYHYDYD